Protein AF-A0AAV5AP23-F1 (afdb_monomer_lite)

pLDDT: mean 79.54, std 10.54, range [41.25, 93.25]

Sequence (181 aa):
MSVGRFASADAWIQGQLRDLLDAIPSKLHEHISNKHFINTFVHAMHQQRSNASTRVRPHCGAAIFRCTNEKYADRGNIFKELIGWTVPDHGEGSGYYEPFAPILFKDYDGLNDKWKIFRNPILMRTYAALLLGPSSVKNTKGDQIFIRDSSHCNMESLWKVRRLTPGAIAMTAILVRLIMY

Foldseek 3Di:
DDPQCPVDPVSVVVNVVVVVLVPDPPVCNVVVPPPVSVVVVVVVVVVLLCCLQPPCQQQAVCLLVVHDVVCLVPLLVNCCQQQQFDQDPVNPDDTDRDPQHNQQFDPDPPDDDPVGGLVRLSLVSLLCCSFVNRCQRVVDDPSHTDRDPDPDDTNCNVVVPPDDDSVSSVVSSVSVVSSSD

Organism: NCBI:txid1419009

Structure (mmCIF, N/CA/C/O backbone):
data_AF-A0AAV5AP23-F1
#
_entry.id   AF-A0AAV5AP23-F1
#
loop_
_atom_site.group_PDB
_atom_site.id
_atom_site.type_symbol
_atom_site.label_atom_id
_atom_site.label_alt_id
_atom_site.label_comp_id
_atom_site.label_asym_id
_atom_site.label_entity_id
_atom_site.label_seq_id
_atom_site.pdbx_PDB_ins_code
_atom_site.Cartn_x
_atom_site.Cartn_y
_atom_site.Cartn_z
_atom_site.occupancy
_atom_site.B_iso_or_equiv
_atom_site.auth_seq_id
_atom_site.auth_comp_id
_atom_site.auth_asym_id
_atom_site.auth_atom_id
_atom_site.pdbx_PDB_model_num
ATOM 1 N N . MET A 1 1 ? 11.334 -25.365 -24.129 1.00 41.25 1 MET A N 1
ATOM 2 C CA . MET A 1 1 ? 11.654 -24.396 -23.056 1.00 41.25 1 MET A CA 1
ATOM 3 C C . MET A 1 1 ? 12.803 -23.528 -23.545 1.00 41.25 1 MET A C 1
ATOM 5 O O . MET A 1 1 ? 13.830 -24.081 -23.904 1.00 41.25 1 MET A O 1
ATOM 9 N N . SER A 1 2 ? 12.601 -22.215 -23.694 1.00 45.72 2 SER A N 1
ATOM 10 C CA . SER A 1 2 ? 13.602 -21.312 -24.289 1.00 45.72 2 SER A CA 1
ATOM 11 C C . SER A 1 2 ? 14.632 -20.882 -23.240 1.00 45.72 2 SER A C 1
ATOM 13 O O . SER A 1 2 ? 14.288 -20.200 -22.277 1.00 45.72 2 SER A O 1
ATOM 15 N N . VAL A 1 3 ? 15.884 -21.295 -23.448 1.00 53.50 3 VAL A N 1
ATOM 16 C CA .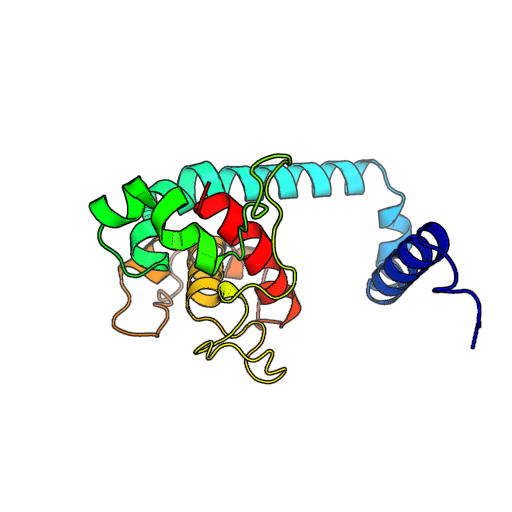 VAL A 1 3 ? 17.041 -21.161 -22.539 1.00 53.50 3 VAL A CA 1
ATOM 17 C C . VAL A 1 3 ? 17.552 -19.706 -22.426 1.00 53.50 3 VAL A C 1
ATOM 19 O O . VAL A 1 3 ? 18.401 -19.410 -21.596 1.00 53.50 3 VAL A O 1
ATOM 22 N N . GLY A 1 4 ? 17.009 -18.762 -23.204 1.00 56.00 4 GLY A N 1
ATOM 23 C CA . GLY A 1 4 ? 17.513 -17.381 -23.276 1.00 56.00 4 GLY A CA 1
ATOM 24 C C . GLY A 1 4 ? 16.802 -16.334 -22.409 1.00 56.00 4 GLY A C 1
ATOM 25 O O . GLY A 1 4 ? 17.281 -15.207 -22.335 1.00 56.00 4 GLY A O 1
ATOM 26 N N . ARG A 1 5 ? 15.671 -16.656 -21.758 1.00 51.25 5 ARG A N 1
ATOM 27 C CA . ARG A 1 5 ? 14.786 -15.649 -21.117 1.00 51.25 5 ARG A CA 1
ATOM 28 C C . ARG A 1 5 ? 15.401 -14.876 -19.940 1.00 51.25 5 ARG A C 1
ATOM 30 O O . ARG A 1 5 ? 14.826 -13.880 -19.531 1.00 51.25 5 ARG A O 1
ATOM 37 N N . PHE A 1 6 ? 16.550 -15.297 -19.414 1.00 60.72 6 PHE A N 1
ATOM 38 C CA . PHE A 1 6 ? 17.190 -14.660 -18.255 1.00 60.72 6 PHE A CA 1
ATOM 39 C C . PHE A 1 6 ? 18.709 -14.486 -18.417 1.00 60.72 6 PHE A C 1
ATOM 41 O O . PHE A 1 6 ? 19.423 -14.351 -17.431 1.00 60.72 6 PHE A O 1
ATOM 48 N N . ALA A 1 7 ? 19.216 -14.513 -19.653 1.00 67.75 7 ALA A N 1
ATOM 49 C CA . ALA A 1 7 ? 20.657 -14.480 -19.926 1.00 67.75 7 ALA A CA 1
ATOM 50 C C . ALA A 1 7 ? 21.285 -13.069 -19.858 1.00 67.75 7 ALA A C 1
ATOM 52 O O . ALA A 1 7 ? 22.504 -12.942 -19.806 1.00 67.75 7 ALA A O 1
ATOM 53 N N . SER A 1 8 ? 20.472 -12.010 -19.863 1.00 77.06 8 SER A N 1
ATOM 54 C CA . SER A 1 8 ? 20.902 -10.609 -19.752 1.00 77.06 8 SER A CA 1
ATOM 55 C C . SER A 1 8 ? 19.824 -9.769 -19.059 1.00 77.06 8 SER A C 1
ATOM 57 O O . SER A 1 8 ? 18.677 -10.204 -18.975 1.00 77.06 8 SER A O 1
ATOM 59 N N . ALA A 1 9 ? 20.163 -8.568 -18.577 1.00 66.44 9 ALA A N 1
ATOM 60 C CA . ALA A 1 9 ? 19.197 -7.664 -17.937 1.00 66.44 9 ALA A CA 1
ATOM 61 C C . ALA A 1 9 ? 18.020 -7.313 -18.869 1.00 66.44 9 ALA A C 1
ATOM 63 O O . ALA A 1 9 ? 16.863 -7.354 -18.454 1.00 66.44 9 ALA A O 1
ATOM 64 N N . ASP A 1 10 ? 18.301 -7.072 -20.151 1.00 72.06 10 ASP A N 1
ATOM 65 C CA . ASP A 1 10 ? 17.266 -6.822 -21.158 1.00 72.06 10 ASP A CA 1
ATOM 66 C C . ASP A 1 10 ? 16.412 -8.065 -21.416 1.00 72.06 10 ASP A C 1
ATOM 68 O O . ASP A 1 10 ? 15.185 -7.976 -21.477 1.00 72.06 10 ASP A O 1
ATOM 72 N N . ALA A 1 11 ? 17.034 -9.247 -21.509 1.00 71.88 11 ALA A N 1
ATOM 73 C CA . ALA A 1 11 ? 16.301 -10.502 -21.649 1.00 71.88 11 ALA A CA 1
ATOM 74 C C . ALA A 1 11 ? 15.419 -10.773 -20.423 1.00 71.88 11 ALA A C 1
ATOM 76 O O . ALA A 1 11 ? 14.298 -11.245 -20.581 1.00 71.88 11 ALA A O 1
ATOM 77 N N . TRP A 1 12 ? 15.888 -10.409 -19.228 1.00 73.38 12 TRP A N 1
ATOM 78 C CA . TRP A 1 12 ? 15.164 -10.545 -17.968 1.00 73.38 12 TRP A CA 1
ATOM 79 C C . TRP A 1 12 ? 13.915 -9.659 -17.933 1.00 73.38 12 TRP A C 1
ATOM 81 O O . TRP A 1 12 ? 12.830 -10.147 -17.623 1.00 73.38 12 TRP A O 1
ATOM 91 N N . ILE A 1 13 ? 14.032 -8.390 -18.340 1.00 71.94 13 ILE A N 1
ATOM 92 C CA . ILE A 1 13 ? 12.891 -7.468 -18.455 1.00 71.94 13 ILE A CA 1
ATOM 93 C C . ILE A 1 13 ? 11.894 -7.967 -19.507 1.00 71.94 13 ILE A C 1
ATOM 95 O O . ILE A 1 13 ? 10.689 -7.981 -19.259 1.00 71.94 13 ILE A O 1
ATOM 99 N N . GLN A 1 14 ? 12.377 -8.421 -20.667 1.00 74.62 14 GLN A N 1
ATOM 100 C CA . GLN A 1 14 ? 11.523 -8.996 -21.712 1.00 74.62 14 GLN A CA 1
ATOM 101 C C . GLN A 1 14 ? 10.839 -10.291 -21.249 1.00 74.62 14 GLN A C 1
ATOM 103 O O . GLN A 1 14 ? 9.672 -10.521 -21.564 1.00 74.62 14 GLN A O 1
ATOM 108 N N . GLY A 1 15 ? 11.534 -11.113 -20.460 1.00 75.56 15 GLY A N 1
ATOM 109 C CA . GLY A 1 15 ? 10.995 -12.310 -19.821 1.00 75.56 15 GLY A CA 1
ATOM 110 C C . GLY A 1 15 ? 9.866 -11.975 -18.851 1.00 75.56 15 GLY A C 1
ATOM 111 O O . GLY A 1 15 ? 8.769 -12.506 -18.992 1.00 75.56 15 GLY A O 1
ATOM 112 N N . GLN A 1 16 ? 10.084 -11.024 -17.941 1.00 75.69 16 GLN A N 1
ATOM 113 C CA . GLN A 1 16 ? 9.054 -10.564 -17.005 1.00 75.69 16 GLN A CA 1
ATOM 114 C C . GLN A 1 16 ? 7.856 -9.933 -17.712 1.00 75.69 16 GLN A C 1
ATOM 116 O O . GLN A 1 16 ? 6.713 -10.212 -17.358 1.00 75.69 16 GLN A O 1
ATOM 121 N N . LEU A 1 17 ? 8.097 -9.103 -18.730 1.00 75.12 17 LEU A N 1
ATOM 122 C CA . LEU A 1 17 ? 7.031 -8.518 -19.536 1.00 75.12 17 LEU A CA 1
ATOM 123 C C . LEU A 1 17 ? 6.204 -9.611 -20.219 1.00 75.12 17 LEU A C 1
ATOM 125 O O . LEU A 1 17 ? 4.977 -9.518 -20.261 1.00 75.12 17 LEU A O 1
ATOM 129 N N . ARG A 1 18 ? 6.861 -10.660 -20.724 1.00 77.88 18 ARG A N 1
ATOM 130 C CA . ARG A 1 18 ? 6.183 -11.798 -21.339 1.00 77.88 18 ARG A CA 1
ATOM 131 C C . ARG A 1 18 ? 5.350 -12.580 -20.329 1.00 77.88 18 ARG A C 1
ATOM 133 O O . ARG A 1 18 ? 4.203 -12.886 -20.634 1.00 77.88 18 ARG A O 1
ATOM 140 N N . ASP A 1 19 ? 5.883 -12.838 -19.141 1.00 78.06 19 ASP A N 1
ATOM 141 C CA . ASP A 1 19 ? 5.154 -13.533 -18.078 1.00 78.06 19 ASP A CA 1
ATOM 142 C C . ASP A 1 19 ? 3.933 -12.713 -17.613 1.00 78.06 19 ASP A C 1
ATOM 144 O O . ASP A 1 19 ? 2.852 -13.263 -17.394 1.00 78.06 19 ASP A O 1
ATOM 148 N N . LEU A 1 20 ? 4.064 -11.382 -17.538 1.00 75.31 20 LEU A N 1
ATOM 149 C CA . LEU A 1 20 ? 2.946 -10.474 -17.263 1.00 75.31 20 LEU A CA 1
ATOM 150 C C . LEU A 1 20 ? 1.895 -10.497 -18.380 1.00 75.31 20 LEU A C 1
ATOM 152 O O . LEU A 1 20 ? 0.701 -10.528 -18.086 1.00 75.31 20 LEU A O 1
ATOM 156 N N . LEU A 1 21 ? 2.312 -10.503 -19.650 1.00 76.62 21 LEU A N 1
ATOM 157 C CA . LEU A 1 21 ? 1.400 -10.620 -20.792 1.00 76.62 21 LEU A CA 1
ATOM 158 C C . LEU A 1 21 ? 0.657 -11.958 -20.788 1.00 76.62 21 LEU A C 1
ATOM 160 O O . LEU A 1 21 ? -0.556 -11.971 -20.981 1.00 76.62 21 LEU A O 1
ATOM 164 N N . ASP A 1 22 ? 1.351 -13.065 -20.521 1.00 78.25 22 ASP A N 1
ATOM 165 C CA . ASP A 1 22 ? 0.753 -14.403 -20.474 1.00 78.25 22 ASP A CA 1
ATOM 166 C C . ASP A 1 22 ? -0.253 -14.538 -19.305 1.00 78.25 22 ASP A C 1
ATOM 168 O O . ASP A 1 22 ? -1.229 -15.282 -19.410 1.00 78.25 22 ASP A O 1
ATOM 172 N N . AL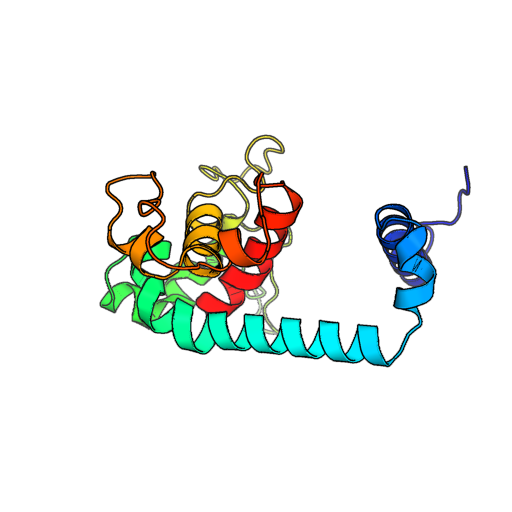A A 1 23 ? -0.076 -13.780 -18.214 1.00 76.38 23 ALA A N 1
ATOM 173 C CA . ALA A 1 23 ? -1.029 -13.715 -17.101 1.00 76.38 23 ALA A CA 1
ATOM 174 C C . ALA A 1 23 ? -2.291 -12.883 -17.409 1.00 76.38 23 ALA A C 1
ATOM 176 O O . ALA A 1 23 ? -3.334 -13.073 -16.773 1.00 76.38 23 ALA A O 1
ATOM 177 N N . ILE A 1 24 ? -2.220 -11.950 -18.363 1.00 76.94 24 ILE A N 1
ATOM 178 C CA . ILE A 1 24 ? -3.375 -11.158 -18.791 1.00 76.94 24 ILE A CA 1
ATOM 179 C C . ILE A 1 24 ? -4.231 -12.016 -19.737 1.00 76.94 24 ILE A C 1
ATOM 181 O O . ILE A 1 24 ? -3.694 -12.606 -20.672 1.00 76.94 24 ILE A O 1
ATOM 185 N N . PRO A 1 25 ? -5.566 -12.078 -19.562 1.00 80.81 25 PRO A N 1
ATOM 186 C CA . PRO A 1 25 ? -6.441 -12.786 -20.493 1.00 80.81 25 PRO A CA 1
ATOM 187 C C . PRO A 1 25 ? -6.207 -12.357 -21.946 1.00 80.81 25 PRO A C 1
ATOM 189 O O . PRO A 1 25 ? -6.251 -11.164 -22.240 1.00 80.81 25 PRO A O 1
ATOM 192 N N . SER A 1 26 ? -6.036 -13.320 -22.855 1.00 82.00 26 SER A N 1
ATOM 193 C CA . SER A 1 26 ? -5.702 -13.080 -24.272 1.00 82.00 26 SER A CA 1
ATOM 194 C C . SER A 1 26 ? -6.645 -12.100 -24.973 1.00 82.00 26 SER A C 1
ATOM 196 O O . SER A 1 26 ? -6.202 -11.246 -25.733 1.00 82.00 26 SER A O 1
ATOM 198 N N . LYS A 1 27 ? -7.939 -12.134 -24.634 1.00 83.06 27 LYS A N 1
ATOM 199 C CA . LYS A 1 27 ? -8.952 -11.180 -25.125 1.00 83.06 27 LYS A CA 1
ATOM 200 C C . LYS A 1 27 ? -8.656 -9.707 -24.809 1.00 83.06 27 LYS A C 1
ATOM 202 O O . LYS A 1 27 ? -9.280 -8.826 -25.381 1.00 83.06 27 LYS A O 1
ATOM 207 N N . LEU A 1 28 ? -7.776 -9.431 -23.847 1.00 78.38 28 LEU A N 1
ATOM 208 C CA . LEU A 1 28 ? -7.367 -8.078 -23.478 1.00 78.38 28 LEU A CA 1
ATOM 209 C C . LEU A 1 28 ? -6.073 -7.650 -24.175 1.00 78.38 28 LEU A C 1
ATOM 211 O O . LEU A 1 28 ? -5.756 -6.467 -24.138 1.00 78.38 28 LEU A O 1
ATOM 215 N N . HIS A 1 29 ? -5.336 -8.566 -24.815 1.00 82.69 29 HIS A N 1
ATOM 216 C CA . HIS A 1 29 ? -4.031 -8.269 -25.419 1.00 82.69 29 HIS A CA 1
ATOM 217 C C . HIS A 1 29 ? -4.129 -7.220 -26.528 1.00 82.69 29 HIS A C 1
ATOM 219 O O . HIS A 1 29 ? -3.302 -6.315 -26.575 1.00 82.69 29 HIS A O 1
ATOM 225 N N . GLU A 1 30 ? -5.188 -7.257 -27.339 1.00 81.38 30 GLU A N 1
ATOM 226 C CA . GLU A 1 30 ? -5.449 -6.248 -28.379 1.00 81.38 30 GLU A CA 1
ATOM 227 C C . GLU A 1 30 ? -5.667 -4.840 -27.797 1.00 81.38 30 GLU A C 1
ATOM 229 O O . GLU A 1 30 ? -5.346 -3.830 -28.426 1.00 81.38 30 GLU A O 1
ATOM 234 N N . HIS A 1 31 ? -6.160 -4.752 -26.558 1.00 76.62 31 HIS A N 1
ATOM 235 C CA . HIS A 1 31 ? -6.338 -3.484 -25.857 1.00 76.62 31 HIS A CA 1
ATOM 236 C C . HIS A 1 31 ? -5.048 -2.977 -25.201 1.00 76.62 31 HIS A C 1
ATOM 238 O O . HIS A 1 31 ? -4.937 -1.780 -24.955 1.00 76.62 31 HIS A O 1
ATOM 244 N N . ILE A 1 32 ? -4.051 -3.833 -24.956 1.00 74.94 32 ILE A N 1
ATOM 245 C CA . ILE A 1 32 ? -2.770 -3.416 -24.356 1.00 74.94 32 ILE A CA 1
ATOM 246 C C . ILE A 1 32 ? -2.002 -2.492 -25.307 1.00 74.94 32 ILE A C 1
ATOM 248 O O . ILE A 1 32 ? -1.345 -1.564 -24.851 1.00 74.94 32 ILE A O 1
ATOM 252 N N . SER A 1 33 ? -2.132 -2.686 -26.621 1.00 75.44 33 SER A N 1
ATOM 253 C CA . SER A 1 33 ? -1.559 -1.799 -27.644 1.00 75.44 33 SER A CA 1
ATOM 254 C C . SER A 1 33 ? -2.397 -0.536 -27.885 1.00 75.44 33 SER A C 1
ATOM 256 O O . SER A 1 33 ? -1.969 0.377 -28.594 1.00 75.44 33 SER A O 1
ATOM 258 N N . ASN A 1 34 ? -3.605 -0.461 -27.317 1.00 83.81 34 ASN A N 1
ATOM 259 C CA . ASN A 1 34 ? -4.510 0.656 -27.524 1.00 83.81 34 ASN A CA 1
ATOM 260 C C . ASN A 1 34 ? -4.079 1.858 -26.670 1.00 83.81 34 ASN A C 1
ATOM 262 O O . ASN A 1 34 ? -4.174 1.852 -25.442 1.00 83.81 34 ASN A O 1
ATOM 266 N N . LYS A 1 35 ? -3.665 2.941 -27.335 1.00 84.81 35 LYS A N 1
ATOM 267 C CA . LYS A 1 35 ? -3.205 4.176 -26.682 1.00 84.81 35 LYS A CA 1
ATOM 268 C C . LYS A 1 35 ? -4.228 4.764 -25.702 1.00 84.81 35 LYS A C 1
ATOM 270 O O . LYS A 1 35 ? -3.840 5.293 -24.666 1.00 84.81 35 LYS A O 1
ATOM 275 N N . HIS A 1 36 ? -5.525 4.663 -25.994 1.00 81.94 36 HIS A N 1
ATOM 276 C CA . HIS A 1 36 ? -6.574 5.156 -25.100 1.00 81.94 36 HIS A CA 1
ATOM 277 C C . HIS A 1 36 ? -6.681 4.312 -23.823 1.00 81.94 36 HIS A C 1
ATOM 279 O O . HIS A 1 36 ? -6.818 4.867 -22.732 1.00 81.94 36 HIS A O 1
ATOM 285 N N . PHE A 1 37 ? -6.550 2.988 -23.942 1.00 79.56 37 PHE A N 1
ATOM 286 C CA . PHE A 1 37 ? -6.496 2.092 -22.788 1.00 79.56 37 PHE A CA 1
ATOM 287 C C . PHE A 1 37 ? -5.268 2.384 -21.919 1.00 79.56 37 PHE A C 1
ATOM 289 O O . PHE A 1 37 ? -5.421 2.605 -20.718 1.00 79.56 37 PHE A O 1
ATOM 296 N N . ILE A 1 38 ? -4.076 2.478 -22.525 1.00 82.06 38 ILE A N 1
ATOM 297 C CA . ILE A 1 38 ? -2.829 2.812 -21.816 1.00 82.06 38 ILE A CA 1
ATOM 298 C C . ILE A 1 38 ? -2.978 4.143 -21.073 1.00 82.06 38 ILE A C 1
ATOM 300 O O . ILE A 1 38 ? -2.718 4.213 -19.875 1.00 82.06 38 ILE A O 1
ATOM 304 N N . ASN A 1 39 ? -3.444 5.191 -21.758 1.00 84.12 39 ASN A N 1
ATOM 305 C CA . ASN A 1 39 ? -3.608 6.513 -21.156 1.00 84.12 39 ASN A CA 1
ATOM 306 C C . ASN A 1 39 ? -4.603 6.490 -19.991 1.00 84.12 39 ASN A C 1
ATOM 308 O O . ASN A 1 39 ? -4.331 7.069 -18.942 1.00 84.12 39 ASN A O 1
ATOM 312 N N . THR A 1 40 ? -5.731 5.795 -20.151 1.00 83.31 40 THR A N 1
ATOM 313 C CA . THR A 1 40 ? -6.745 5.659 -19.096 1.00 83.31 40 THR A CA 1
ATOM 314 C C . THR A 1 40 ? -6.193 4.902 -17.893 1.00 83.31 40 THR A C 1
ATOM 316 O O . THR A 1 40 ? -6.380 5.332 -16.755 1.00 83.31 40 THR A O 1
ATOM 319 N N . PHE A 1 41 ? -5.467 3.807 -18.129 1.00 81.44 41 PHE A N 1
ATOM 320 C CA . PHE A 1 41 ? -4.821 3.026 -17.079 1.00 81.44 41 PHE A CA 1
ATOM 321 C C . PHE A 1 41 ? -3.785 3.858 -16.314 1.00 81.44 41 PHE A C 1
ATOM 323 O O . PHE A 1 41 ? -3.837 3.937 -15.087 1.00 81.44 41 PHE A O 1
ATOM 330 N N . VAL A 1 42 ? -2.880 4.531 -17.030 1.00 84.31 42 VAL A N 1
ATOM 331 C CA . VAL A 1 42 ? -1.847 5.394 -16.443 1.00 84.31 42 VAL A CA 1
ATOM 332 C C . VAL A 1 42 ? -2.486 6.526 -15.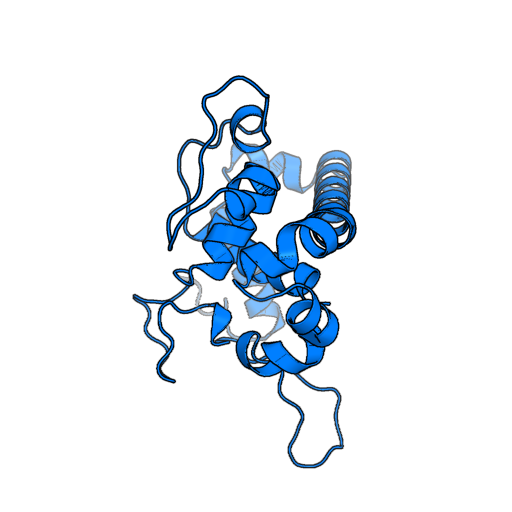638 1.00 84.31 42 VAL A C 1
ATOM 334 O O . VAL A 1 42 ? -2.108 6.751 -14.487 1.00 84.31 42 VAL A O 1
ATOM 337 N N . HIS A 1 43 ? -3.509 7.187 -16.183 1.00 85.31 43 HIS A N 1
ATOM 338 C CA . HIS A 1 43 ? -4.249 8.231 -15.478 1.00 85.31 43 HIS A CA 1
ATOM 339 C C . HIS A 1 43 ? -4.903 7.701 -14.193 1.00 85.31 43 HIS A C 1
ATOM 341 O O . HIS A 1 43 ? -4.758 8.300 -13.126 1.00 85.31 43 HIS A O 1
ATOM 347 N N . ALA A 1 44 ? -5.581 6.552 -14.257 1.00 83.19 44 ALA A N 1
ATOM 348 C CA . ALA A 1 44 ? -6.200 5.931 -13.090 1.00 83.19 44 ALA A CA 1
ATOM 349 C C . ALA A 1 44 ? -5.161 5.554 -12.020 1.00 83.19 44 ALA A C 1
ATOM 351 O O . ALA A 1 44 ? -5.385 5.793 -10.832 1.00 83.19 44 ALA A O 1
ATOM 352 N N . MET A 1 45 ? -3.998 5.032 -12.421 1.00 83.56 45 MET A N 1
ATOM 353 C CA . MET A 1 45 ? -2.891 4.726 -11.510 1.00 83.56 45 MET A CA 1
ATOM 354 C C . MET A 1 45 ? -2.317 5.985 -10.850 1.00 83.56 45 MET A C 1
ATOM 356 O O . MET A 1 45 ? -2.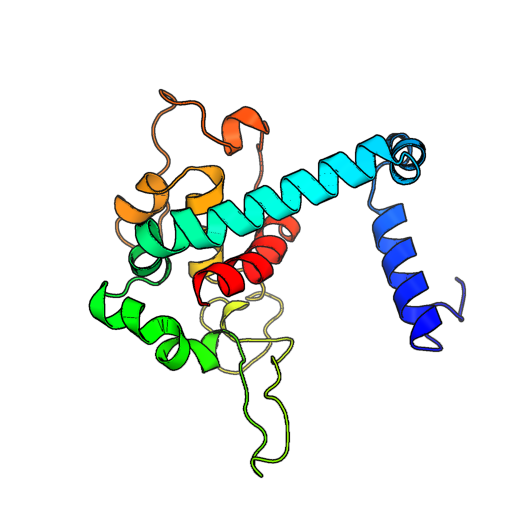081 5.989 -9.639 1.00 83.56 45 MET A O 1
ATOM 360 N N . HIS A 1 46 ? -2.155 7.079 -11.599 1.00 84.69 46 HIS A N 1
ATOM 361 C CA . HIS A 1 46 ? -1.765 8.373 -11.032 1.00 84.69 46 HIS A CA 1
ATOM 362 C C . HIS A 1 46 ? -2.800 8.899 -10.039 1.00 84.69 46 HIS A C 1
ATOM 364 O O . HIS A 1 46 ? -2.430 9.374 -8.963 1.00 84.69 46 HIS A O 1
ATOM 370 N N . GLN A 1 47 ? -4.088 8.762 -10.348 1.00 84.38 47 GLN A N 1
ATOM 371 C CA . GLN A 1 47 ? -5.161 9.155 -9.443 1.00 84.38 47 GLN A CA 1
ATOM 372 C C . GLN A 1 47 ? -5.159 8.312 -8.161 1.00 84.38 47 GLN A C 1
ATOM 374 O O . GLN A 1 47 ? -5.317 8.861 -7.072 1.00 84.38 47 GLN A O 1
ATOM 379 N N . GLN A 1 48 ? -4.919 7.000 -8.250 1.00 81.19 48 GLN A N 1
ATOM 380 C CA . GLN A 1 48 ? -4.787 6.144 -7.066 1.00 81.19 48 GLN A CA 1
ATOM 381 C C . GLN A 1 48 ? -3.573 6.512 -6.215 1.00 81.19 48 GLN A C 1
ATOM 383 O O . GLN A 1 48 ? -3.692 6.623 -4.994 1.00 81.19 48 GLN A O 1
ATOM 388 N N . ARG A 1 49 ? -2.427 6.786 -6.844 1.00 84.25 49 ARG A N 1
ATOM 389 C CA . ARG A 1 49 ? -1.242 7.311 -6.154 1.00 84.25 49 ARG A CA 1
ATOM 390 C C . ARG A 1 49 ? -1.544 8.634 -5.447 1.00 84.25 49 ARG A C 1
ATOM 392 O O . ARG A 1 49 ? -1.213 8.782 -4.274 1.00 84.25 49 ARG A O 1
ATOM 399 N N . SER A 1 50 ? -2.209 9.565 -6.127 1.00 84.56 50 SER A N 1
ATOM 400 C CA . SER A 1 50 ? -2.615 10.844 -5.538 1.00 84.56 50 SER A CA 1
ATOM 401 C C . SER A 1 50 ? -3.558 10.642 -4.349 1.00 84.56 50 SER A C 1
ATOM 403 O O . SER A 1 50 ? -3.320 11.196 -3.277 1.00 84.56 50 SER A O 1
ATOM 405 N N . ASN A 1 51 ? -4.569 9.777 -4.480 1.00 80.69 51 ASN A N 1
ATOM 406 C CA . ASN A 1 51 ? -5.487 9.430 -3.393 1.00 80.69 51 ASN A CA 1
ATOM 407 C C . ASN A 1 51 ? -4.754 8.824 -2.186 1.00 80.69 51 ASN A C 1
ATOM 409 O O . ASN A 1 51 ? -5.075 9.154 -1.042 1.00 80.69 51 ASN A O 1
ATOM 413 N N . ALA A 1 52 ? -3.766 7.955 -2.417 1.00 83.12 52 ALA A N 1
ATOM 414 C CA . ALA A 1 52 ? -2.961 7.379 -1.346 1.00 83.12 52 ALA A CA 1
ATOM 415 C C . ALA A 1 52 ? -2.224 8.476 -0.554 1.00 83.12 52 ALA A C 1
ATOM 417 O O . ALA A 1 52 ? -2.342 8.532 0.670 1.00 83.12 52 ALA A O 1
ATOM 418 N N . SER A 1 53 ? -1.548 9.405 -1.235 1.00 83.75 53 SER A N 1
ATOM 419 C CA . SER A 1 53 ? -0.744 10.449 -0.580 1.00 83.75 53 SER A CA 1
ATOM 420 C C . SER A 1 53 ? -1.558 11.625 -0.021 1.00 83.75 53 SER A C 1
ATOM 422 O O . SER A 1 53 ? -1.171 12.220 0.984 1.00 83.75 53 SER A O 1
ATOM 424 N N . THR A 1 54 ? -2.681 11.994 -0.636 1.00 83.00 54 THR A N 1
ATOM 425 C CA . THR A 1 54 ? -3.462 13.181 -0.227 1.00 83.00 54 THR A CA 1
ATOM 426 C C . THR A 1 54 ? -4.645 12.850 0.671 1.00 83.00 54 THR A C 1
ATOM 428 O O . THR A 1 54 ? -5.049 13.692 1.463 1.00 83.00 54 THR A O 1
ATOM 431 N N . ARG A 1 55 ? -5.179 11.623 0.606 1.00 83.25 55 ARG A N 1
ATOM 432 C CA . ARG A 1 55 ? -6.336 11.207 1.411 1.00 83.25 55 ARG A CA 1
ATOM 433 C C . ARG A 1 55 ? -5.970 10.138 2.429 1.00 83.25 55 ARG A C 1
ATOM 435 O O . ARG A 1 55 ? -6.212 10.314 3.620 1.00 83.25 55 ARG A O 1
ATOM 442 N N . VAL A 1 56 ? -5.390 9.024 1.986 1.00 86.25 56 VAL A N 1
ATOM 443 C CA . VAL A 1 56 ? -5.121 7.888 2.884 1.00 86.25 56 VAL A CA 1
ATOM 444 C C . VAL A 1 56 ? -4.024 8.234 3.887 1.00 86.25 56 VAL A C 1
ATOM 446 O O . VAL A 1 56 ? -4.211 8.014 5.079 1.00 86.25 56 VAL A O 1
ATOM 449 N N . ARG A 1 57 ? -2.928 8.846 3.441 1.00 87.56 57 ARG A N 1
ATOM 450 C CA . ARG A 1 57 ? -1.818 9.264 4.304 1.00 87.56 57 ARG A CA 1
ATOM 451 C C . ARG A 1 57 ? -2.246 10.171 5.463 1.00 87.56 57 ARG A C 1
ATOM 453 O O . ARG A 1 57 ? -2.063 9.741 6.600 1.00 87.56 57 ARG A O 1
ATOM 460 N N . PRO A 1 58 ? -2.830 11.366 5.245 1.00 85.75 58 PRO A N 1
ATOM 461 C CA . PRO A 1 58 ? -3.157 12.258 6.357 1.00 85.75 58 PRO A CA 1
ATOM 462 C C . PRO A 1 58 ? -4.309 11.734 7.213 1.00 85.75 58 PRO A C 1
ATOM 464 O O . PRO A 1 58 ? -4.295 11.904 8.427 1.00 85.75 58 PRO A O 1
ATOM 467 N N . HIS A 1 59 ? -5.311 11.079 6.615 1.00 87.62 59 HIS A N 1
ATOM 468 C CA . HIS A 1 59 ? -6.496 10.693 7.376 1.00 87.62 59 HIS A CA 1
ATOM 469 C C . HIS A 1 59 ? -6.401 9.309 8.001 1.00 87.62 59 HIS A C 1
ATOM 471 O O . HIS A 1 59 ? -7.057 9.093 9.010 1.00 87.62 59 HIS A O 1
ATOM 477 N N . CYS A 1 60 ? -5.656 8.370 7.424 1.00 90.38 60 CYS A N 1
ATOM 478 C CA . CYS A 1 60 ? -5.665 6.962 7.836 1.00 90.38 60 CYS A CA 1
ATOM 479 C C . CYS A 1 60 ? -4.301 6.463 8.300 1.00 90.38 60 CYS A C 1
ATOM 481 O O . CYS A 1 60 ? -4.247 5.392 8.895 1.00 90.38 60 CYS A O 1
ATOM 483 N N . GLY A 1 61 ? -3.223 7.202 8.034 1.00 90.69 61 GLY A N 1
ATOM 484 C CA . GLY A 1 61 ? -1.854 6.769 8.281 1.00 90.69 61 GLY A CA 1
ATOM 485 C C . GLY A 1 61 ? -1.628 6.231 9.692 1.00 90.69 61 GLY A C 1
ATOM 486 O O . GLY A 1 61 ? -1.328 5.052 9.856 1.00 90.69 61 GLY A O 1
ATOM 487 N N . ALA A 1 62 ? -1.895 7.039 10.717 1.00 92.00 62 ALA A N 1
ATOM 488 C CA . ALA A 1 62 ? -1.759 6.621 12.113 1.00 92.00 62 ALA A CA 1
ATOM 489 C C . ALA A 1 62 ? -2.550 5.335 12.444 1.00 92.00 62 ALA A C 1
ATOM 491 O O . ALA A 1 62 ? -2.030 4.430 13.094 1.00 92.00 62 ALA A O 1
ATOM 492 N N . ALA A 1 63 ? -3.770 5.187 11.912 1.00 91.25 63 ALA A N 1
ATOM 493 C CA . ALA A 1 63 ? -4.590 3.984 12.097 1.00 91.25 63 ALA A CA 1
ATOM 494 C C . ALA A 1 63 ? -4.027 2.754 11.354 1.00 91.25 63 ALA A C 1
ATOM 496 O O . ALA A 1 63 ? -4.026 1.648 11.892 1.00 91.25 63 ALA A O 1
ATOM 497 N N . ILE A 1 64 ? -3.503 2.939 10.137 1.00 91.38 64 ILE A N 1
ATOM 498 C CA . ILE A 1 64 ? -2.846 1.887 9.344 1.00 91.38 64 ILE A CA 1
ATOM 499 C C . ILE A 1 64 ? -1.595 1.368 10.061 1.00 91.38 64 ILE A C 1
ATOM 501 O O . ILE A 1 64 ? -1.343 0.161 10.059 1.00 91.38 64 ILE A O 1
ATOM 505 N N . PHE A 1 65 ? -0.837 2.251 10.708 1.00 91.38 65 PHE A N 1
ATOM 506 C CA . PHE A 1 65 ? 0.384 1.897 11.437 1.00 91.38 65 PHE A CA 1
ATOM 507 C C . PHE A 1 65 ? 0.163 1.582 12.918 1.00 91.38 65 PHE A C 1
ATOM 509 O O . PHE A 1 65 ? 1.107 1.177 13.590 1.00 91.38 65 PHE A O 1
ATOM 516 N N . ARG A 1 66 ? -1.070 1.728 13.421 1.00 90.19 66 ARG A N 1
ATOM 517 C CA . ARG A 1 66 ? -1.402 1.652 14.853 1.00 90.19 66 ARG A CA 1
ATOM 518 C C . ARG A 1 66 ? -0.442 2.444 15.731 1.00 90.19 66 ARG A C 1
ATOM 520 O O . ARG A 1 66 ? 0.088 1.956 16.727 1.00 90.19 66 ARG A O 1
ATOM 527 N N . CYS A 1 67 ? -0.229 3.688 15.351 1.00 90.69 67 CYS A N 1
ATOM 528 C CA . CYS A 1 67 ? 0.526 4.636 16.142 1.00 90.69 67 CYS A CA 1
ATOM 529 C C . CYS A 1 67 ? -0.312 5.886 16.400 1.00 90.69 67 CYS A C 1
ATOM 531 O O . CYS A 1 67 ? -1.405 6.046 15.856 1.00 90.69 67 CYS A O 1
ATOM 533 N N . THR A 1 68 ? 0.184 6.763 17.269 1.00 91.12 68 THR A N 1
ATOM 534 C CA . THR A 1 68 ? -0.434 8.072 17.474 1.00 91.12 68 THR A CA 1
ATOM 535 C C . THR A 1 68 ? -0.149 8.982 16.275 1.00 91.12 68 THR A C 1
ATOM 537 O O . THR A 1 68 ? 0.771 8.721 15.492 1.00 91.12 68 THR A O 1
ATOM 540 N N . ASN A 1 69 ? -0.922 10.059 16.113 1.00 89.75 69 ASN A N 1
ATOM 541 C CA . ASN A 1 69 ? -0.688 11.013 15.024 1.00 89.75 69 ASN A CA 1
ATOM 542 C C . ASN A 1 69 ? 0.677 11.699 15.156 1.00 89.75 69 ASN A C 1
ATOM 544 O O . ASN A 1 69 ? 1.319 11.965 14.147 1.00 89.75 69 ASN A O 1
ATOM 548 N N . GLU A 1 70 ? 1.144 11.920 16.384 1.00 90.19 70 GLU A N 1
ATOM 549 C CA . GLU A 1 70 ? 2.445 12.521 16.686 1.00 90.19 70 GLU A CA 1
ATOM 550 C C . GLU A 1 70 ? 3.569 11.593 16.222 1.00 90.19 70 GLU A C 1
ATOM 552 O O . GLU A 1 70 ? 4.462 12.013 15.491 1.00 90.19 70 GLU A O 1
ATOM 557 N N . LYS A 1 71 ? 3.475 10.294 16.543 1.00 89.31 71 LYS A N 1
ATOM 558 C CA . LYS A 1 71 ? 4.421 9.289 16.044 1.00 89.31 71 LYS A CA 1
ATOM 559 C C . LYS A 1 71 ? 4.340 9.160 14.520 1.00 89.31 71 LYS A C 1
ATOM 561 O O . LYS A 1 71 ? 5.346 8.984 13.847 1.00 89.31 71 LYS A O 1
ATOM 566 N N . TYR A 1 72 ? 3.145 9.258 13.947 1.00 90.94 72 TYR A N 1
ATOM 567 C CA . TYR A 1 72 ? 2.973 9.209 12.498 1.00 90.94 72 TYR A CA 1
ATOM 568 C C . TYR A 1 72 ? 3.502 10.459 11.772 1.00 90.94 72 TYR A C 1
ATOM 570 O O . TYR A 1 72 ? 3.856 10.388 10.592 1.00 90.94 72 TYR A O 1
ATOM 578 N N . ALA A 1 73 ? 3.584 11.608 12.442 1.00 89.56 73 ALA A N 1
ATOM 579 C CA . ALA A 1 73 ? 4.145 12.819 11.851 1.00 89.56 73 ALA A CA 1
ATOM 580 C C . ALA A 1 73 ? 5.612 12.603 11.435 1.00 89.56 73 ALA A C 1
ATOM 582 O O . ALA A 1 73 ? 5.985 12.996 10.331 1.00 89.56 73 ALA A O 1
ATOM 583 N N . ASP A 1 74 ? 6.379 11.861 12.245 1.00 88.69 74 ASP A N 1
ATOM 584 C CA . ASP A 1 74 ? 7.778 11.478 11.992 1.00 88.69 74 ASP A CA 1
ATOM 585 C C . ASP A 1 74 ? 7.935 10.091 11.322 1.00 88.69 74 ASP A C 1
ATOM 587 O O . ASP A 1 74 ? 8.969 9.424 11.388 1.00 88.69 74 ASP A O 1
ATOM 591 N N . ARG A 1 75 ? 6.886 9.627 10.632 1.00 88.12 75 ARG A N 1
ATOM 592 C CA . ARG A 1 75 ? 6.833 8.319 9.947 1.00 88.12 75 ARG A CA 1
ATOM 593 C C . ARG A 1 75 ? 8.052 8.003 9.070 1.00 88.12 75 ARG A C 1
ATOM 595 O O . ARG A 1 75 ? 8.444 6.842 9.003 1.00 88.12 75 ARG A O 1
ATOM 602 N N . GLY A 1 76 ? 8.632 9.004 8.403 1.00 82.06 76 GLY A N 1
ATOM 603 C CA . GLY A 1 76 ? 9.759 8.817 7.486 1.00 82.06 76 GLY A CA 1
ATOM 604 C C . GLY A 1 76 ? 11.017 8.320 8.194 1.00 82.06 76 GLY A C 1
ATOM 605 O O . GLY A 1 76 ? 11.729 7.489 7.644 1.00 82.06 76 GLY A O 1
ATOM 606 N N . ASN A 1 77 ? 11.244 8.759 9.433 1.00 84.94 77 ASN A N 1
ATOM 607 C CA . ASN A 1 77 ? 12.359 8.293 10.250 1.00 84.94 77 ASN A CA 1
ATOM 608 C C . ASN A 1 77 ? 11.995 7.020 11.016 1.00 84.94 77 ASN A C 1
ATOM 610 O O . ASN A 1 77 ? 12.791 6.086 11.080 1.00 84.94 77 ASN A O 1
ATOM 614 N N . ILE A 1 78 ? 10.773 6.959 11.549 1.00 87.19 78 ILE A N 1
ATOM 615 C CA . ILE A 1 78 ? 10.327 5.877 12.433 1.00 87.19 78 ILE A CA 1
ATOM 616 C C . ILE A 1 78 ? 10.124 4.553 11.698 1.00 87.19 78 ILE A C 1
ATOM 618 O O . ILE A 1 78 ? 10.362 3.492 12.269 1.00 87.19 78 ILE A O 1
ATOM 622 N N . PHE A 1 79 ? 9.674 4.591 10.444 1.00 89.31 79 PHE A N 1
ATOM 623 C CA . PHE A 1 79 ? 9.358 3.382 9.685 1.00 89.31 79 PHE A CA 1
ATOM 624 C C . PHE A 1 79 ? 10.345 3.093 8.550 1.00 89.31 79 PHE A C 1
ATOM 626 O O . PHE A 1 79 ? 10.080 2.203 7.744 1.00 89.31 79 PHE A O 1
ATOM 633 N N . LYS A 1 80 ? 11.486 3.797 8.486 1.00 88.31 80 LYS A N 1
ATOM 634 C CA . LYS A 1 80 ? 12.497 3.609 7.430 1.00 88.31 80 LYS A CA 1
ATOM 635 C C . LYS A 1 80 ? 12.969 2.153 7.333 1.00 88.31 80 LYS A C 1
ATOM 637 O O . LYS A 1 80 ? 12.941 1.573 6.2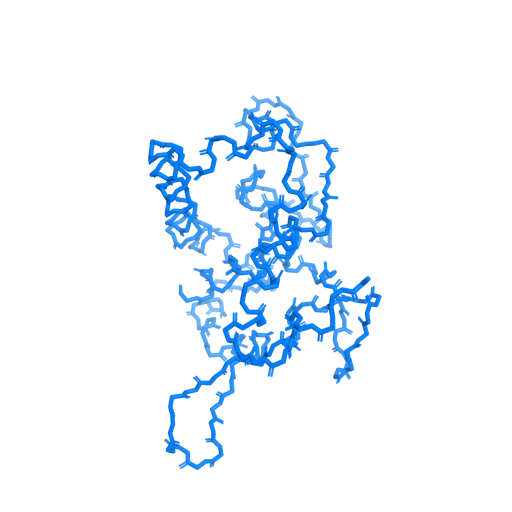55 1.00 88.31 80 LYS A O 1
ATOM 642 N N . GLU A 1 81 ? 13.282 1.533 8.468 1.00 88.62 81 GLU A N 1
ATOM 643 C CA . GLU A 1 81 ? 13.738 0.139 8.537 1.00 88.62 81 GLU A CA 1
ATOM 644 C C . GLU A 1 81 ? 12.623 -0.829 8.148 1.00 88.62 81 GLU A C 1
ATOM 646 O O . GLU A 1 81 ? 12.849 -1.794 7.424 1.00 88.62 81 GLU A O 1
ATOM 651 N N . LEU A 1 82 ? 11.387 -0.529 8.559 1.00 90.38 82 LEU A N 1
ATOM 652 C CA . LEU A 1 82 ? 10.218 -1.340 8.236 1.00 90.38 82 LEU A CA 1
ATOM 653 C C . LEU A 1 82 ? 10.017 -1.449 6.715 1.00 90.38 82 LEU A C 1
ATOM 655 O O . LEU A 1 82 ? 9.704 -2.531 6.225 1.00 90.38 82 LEU A O 1
ATOM 659 N N . ILE A 1 83 ? 10.238 -0.369 5.959 1.00 88.50 83 ILE A N 1
ATOM 660 C CA . ILE A 1 83 ? 10.191 -0.386 4.483 1.00 88.50 83 ILE A CA 1
ATOM 661 C C . ILE A 1 83 ? 11.517 -0.754 3.820 1.00 88.50 83 ILE A C 1
ATOM 663 O O . ILE A 1 83 ? 11.619 -0.663 2.598 1.00 88.50 83 ILE A O 1
ATOM 667 N N . GLY A 1 84 ? 12.513 -1.168 4.602 1.00 88.31 84 GLY A N 1
ATOM 668 C CA . GLY A 1 84 ? 13.817 -1.580 4.098 1.00 88.31 84 GLY A CA 1
ATOM 669 C C . GLY A 1 84 ? 14.644 -0.431 3.533 1.00 88.31 84 GLY A C 1
ATOM 670 O O . GLY A 1 84 ? 15.471 -0.669 2.666 1.00 88.31 84 GLY A O 1
ATOM 671 N N . TRP A 1 85 ? 14.409 0.816 3.950 1.00 87.25 85 TRP A N 1
ATOM 672 C CA . TRP A 1 85 ? 15.275 1.927 3.566 1.00 87.25 85 TRP A CA 1
ATOM 673 C C . TRP A 1 85 ? 16.607 1.835 4.310 1.00 87.25 85 TRP A C 1
ATOM 675 O O . TRP A 1 85 ? 16.651 1.994 5.533 1.00 87.25 85 TRP A O 1
ATOM 685 N N . THR A 1 86 ? 17.680 1.649 3.548 1.00 83.50 86 THR A N 1
ATOM 686 C CA . THR A 1 86 ? 19.047 1.508 4.049 1.00 83.50 86 THR A CA 1
ATOM 687 C C . THR A 1 86 ? 19.922 2.620 3.479 1.00 83.50 86 THR A C 1
ATOM 689 O O . THR A 1 86 ? 19.833 2.975 2.300 1.00 83.50 86 THR A O 1
ATOM 692 N N . VAL A 1 87 ? 20.776 3.187 4.331 1.00 80.38 87 VAL A N 1
ATOM 693 C CA . VAL A 1 87 ? 21.805 4.156 3.936 1.00 80.38 87 VAL A CA 1
ATOM 694 C C . VAL A 1 87 ? 23.139 3.406 3.860 1.00 80.38 87 VAL A C 1
ATOM 696 O O . VAL A 1 87 ? 23.409 2.625 4.769 1.00 80.38 87 VAL A O 1
ATOM 699 N N . PRO A 1 88 ? 23.960 3.592 2.811 1.00 74.75 88 PRO A N 1
ATOM 700 C CA . PRO A 1 88 ? 25.274 2.959 2.729 1.00 74.75 88 PRO A CA 1
ATOM 701 C C . PRO A 1 88 ? 26.168 3.353 3.912 1.00 74.75 88 PRO A C 1
ATOM 703 O O . PRO A 1 88 ? 26.196 4.527 4.290 1.00 74.75 88 PRO A O 1
ATOM 706 N N . ASP A 1 89 ? 26.947 2.399 4.432 1.00 64.25 89 ASP A N 1
ATOM 707 C CA . ASP A 1 89 ? 27.802 2.550 5.626 1.00 64.25 89 ASP A CA 1
ATOM 708 C C . ASP A 1 89 ? 28.837 3.690 5.538 1.00 64.25 89 ASP A C 1
ATOM 710 O O . ASP A 1 89 ? 29.364 4.137 6.556 1.00 64.25 89 ASP A O 1
ATOM 714 N N . HIS A 1 90 ? 29.118 4.201 4.336 1.00 63.22 90 HIS A N 1
ATOM 715 C CA . HIS A 1 90 ? 30.121 5.243 4.101 1.00 63.22 90 HIS A CA 1
ATOM 716 C C . HIS A 1 90 ? 29.550 6.594 3.655 1.00 63.22 90 HIS A C 1
ATOM 718 O O . HIS A 1 90 ? 30.316 7.481 3.295 1.00 63.22 90 HIS A O 1
ATOM 724 N N . GLY A 1 91 ? 28.225 6.787 3.664 1.00 58.66 91 GLY A N 1
ATOM 725 C CA . GLY A 1 91 ? 27.591 8.071 3.319 1.00 58.66 91 GLY A CA 1
ATOM 726 C C . GLY A 1 91 ? 27.745 8.515 1.853 1.00 58.66 91 GLY A C 1
ATOM 727 O O . GLY A 1 91 ? 27.034 9.415 1.408 1.00 58.66 91 GLY A O 1
ATOM 728 N N . GLU A 1 92 ? 28.609 7.863 1.076 1.00 49.59 92 GLU A N 1
ATOM 729 C CA . GLU A 1 92 ? 28.751 8.052 -0.363 1.00 49.59 92 GLU A CA 1
ATOM 730 C C . GLU A 1 92 ? 27.753 7.161 -1.108 1.00 49.59 92 GLU A C 1
ATOM 732 O O . GLU A 1 92 ? 28.033 6.030 -1.501 1.00 49.59 92 GLU A O 1
ATOM 737 N N . GLY A 1 93 ? 26.535 7.672 -1.269 1.00 60.91 93 GLY A N 1
ATOM 738 C CA . GLY A 1 93 ? 25.518 7.053 -2.112 1.00 60.91 93 GLY A CA 1
ATOM 739 C C . GLY A 1 93 ? 24.104 7.482 -1.747 1.00 60.91 93 GLY A C 1
ATOM 740 O O . GLY A 1 93 ? 23.785 7.751 -0.590 1.00 60.91 93 GLY A O 1
ATOM 741 N N . SER A 1 94 ? 23.220 7.524 -2.745 1.00 69.50 94 SER A N 1
ATOM 742 C CA . SER A 1 94 ? 21.783 7.600 -2.487 1.00 69.50 94 SER A CA 1
ATOM 743 C C . SER A 1 94 ? 21.339 6.310 -1.796 1.00 69.50 94 SER A C 1
ATOM 745 O O . SER A 1 94 ? 21.665 5.228 -2.283 1.00 69.50 94 SER A O 1
ATOM 747 N N . GLY A 1 95 ? 20.597 6.413 -0.689 1.00 78.00 95 GLY A N 1
ATOM 748 C CA . GLY A 1 95 ? 20.029 5.242 -0.013 1.00 78.00 95 GLY A CA 1
ATOM 749 C C . GLY A 1 95 ? 19.227 4.345 -0.962 1.00 78.00 95 GLY A C 1
ATOM 750 O O . GLY A 1 95 ? 18.721 4.797 -1.995 1.00 78.00 95 GLY A O 1
ATOM 751 N N . TYR A 1 96 ? 19.125 3.066 -0.616 1.00 82.19 96 TYR A N 1
ATOM 752 C CA . TYR A 1 96 ? 18.413 2.064 -1.404 1.00 82.19 96 TYR A CA 1
ATOM 753 C C . TYR A 1 96 ? 17.342 1.366 -0.564 1.00 82.19 96 TYR A C 1
ATOM 755 O O . TYR A 1 96 ? 17.313 1.479 0.661 1.00 82.19 96 TYR A O 1
ATOM 763 N N . TYR A 1 97 ? 16.426 0.677 -1.244 1.00 83.31 97 TYR A N 1
ATOM 764 C CA . TYR A 1 97 ? 15.404 -0.140 -0.595 1.00 83.31 97 TYR A CA 1
ATOM 765 C C . TYR A 1 97 ? 15.766 -1.613 -0.711 1.00 83.31 97 TYR A C 1
ATOM 767 O O . TYR A 1 97 ? 15.980 -2.109 -1.818 1.00 83.31 97 TYR A O 1
ATOM 775 N N . GLU A 1 98 ? 15.770 -2.304 0.419 1.00 85.50 98 GLU A N 1
ATOM 776 C CA . GLU A 1 98 ? 15.937 -3.747 0.493 1.00 85.50 98 GLU A CA 1
ATOM 777 C C . GLU A 1 98 ? 14.735 -4.448 -0.173 1.00 85.50 98 GLU A C 1
ATOM 779 O O . GLU A 1 98 ? 13.586 -4.197 0.215 1.00 85.50 98 GLU A O 1
ATOM 784 N N . PRO A 1 99 ? 14.950 -5.341 -1.160 1.00 81.94 99 PRO A N 1
ATOM 785 C CA . PRO A 1 99 ? 13.857 -6.008 -1.871 1.00 81.94 99 PRO A CA 1
ATOM 786 C C . PRO A 1 99 ? 12.909 -6.803 -0.961 1.00 81.94 99 PRO A C 1
ATOM 788 O O . PRO A 1 99 ? 11.702 -6.836 -1.206 1.00 81.94 99 PRO A O 1
ATOM 791 N N . PHE A 1 100 ? 13.436 -7.415 0.103 1.00 86.44 100 PHE A N 1
ATOM 792 C CA . PHE A 1 100 ? 12.672 -8.189 1.085 1.00 86.44 100 PHE A CA 1
ATOM 793 C C . PHE A 1 100 ? 12.529 -7.435 2.408 1.00 86.44 100 PHE A C 1
ATOM 795 O O . PHE A 1 100 ? 12.882 -7.924 3.476 1.00 86.44 100 PHE A O 1
ATOM 802 N N . ALA A 1 101 ? 11.991 -6.220 2.326 1.00 91.06 101 ALA A N 1
ATOM 803 C CA . ALA A 1 101 ? 11.764 -5.378 3.490 1.00 91.06 101 ALA A CA 1
ATOM 804 C C . ALA A 1 101 ? 10.845 -6.038 4.547 1.00 91.06 101 ALA A C 1
ATOM 806 O O . ALA A 1 101 ? 9.876 -6.722 4.185 1.00 91.06 101 ALA A O 1
ATOM 807 N N . PRO A 1 102 ? 11.048 -5.746 5.848 1.00 93.25 102 PRO A N 1
ATOM 808 C CA . PRO A 1 102 ? 10.234 -6.286 6.942 1.00 93.25 102 PRO A CA 1
ATOM 809 C C . PRO A 1 102 ? 8.719 -6.099 6.765 1.00 93.25 102 PRO A C 1
ATOM 811 O O . PRO A 1 102 ? 7.930 -6.969 7.136 1.00 93.25 102 PRO A O 1
ATOM 814 N N . ILE A 1 103 ? 8.284 -4.991 6.151 1.00 92.31 103 ILE A N 1
ATOM 815 C CA . ILE A 1 103 ? 6.866 -4.683 5.902 1.00 92.31 103 ILE A CA 1
ATOM 816 C C . ILE A 1 103 ? 6.158 -5.713 5.021 1.00 92.31 103 ILE A C 1
ATOM 818 O O . ILE A 1 103 ? 4.930 -5.777 5.022 1.00 92.31 103 ILE A O 1
ATOM 822 N N . LEU A 1 104 ? 6.898 -6.518 4.258 1.00 91.44 104 LEU A N 1
ATOM 823 C CA . LEU A 1 104 ? 6.307 -7.573 3.445 1.00 91.44 104 LEU A CA 1
ATOM 824 C C . LEU A 1 104 ? 5.843 -8.746 4.307 1.00 91.44 104 LEU A C 1
ATOM 826 O O . LEU A 1 104 ? 4.876 -9.414 3.948 1.00 91.44 104 LEU A O 1
ATOM 830 N N . PHE A 1 105 ? 6.477 -8.994 5.448 1.00 91.88 105 PHE A N 1
ATOM 831 C CA . PHE A 1 105 ? 6.273 -10.212 6.219 1.00 91.88 105 PHE A CA 1
ATOM 832 C C . PHE A 1 105 ? 5.352 -9.987 7.418 1.00 91.88 105 PHE A C 1
ATOM 834 O O . PHE A 1 105 ? 5.367 -8.940 8.067 1.00 91.88 105 PHE A O 1
ATOM 841 N N . LYS A 1 106 ? 4.530 -10.991 7.726 1.00 90.94 106 LYS A N 1
ATOM 842 C CA . LYS A 1 106 ? 3.868 -11.093 9.030 1.00 90.94 106 LYS A CA 1
ATOM 843 C C . LYS A 1 106 ? 4.910 -11.456 10.086 1.00 90.94 106 LYS A C 1
ATOM 845 O O . LYS A 1 106 ? 5.639 -12.408 9.857 1.00 90.94 106 LYS A O 1
ATOM 850 N N . ASP A 1 107 ? 4.932 -10.754 11.219 1.00 89.62 107 ASP A N 1
ATOM 851 C CA . ASP A 1 107 ? 5.793 -11.070 12.372 1.00 89.62 107 ASP A CA 1
ATOM 852 C C . ASP A 1 107 ? 7.254 -11.332 11.954 1.00 89.62 107 ASP A C 1
ATOM 854 O O . ASP A 1 107 ? 7.790 -12.423 12.162 1.00 89.62 107 ASP A O 1
ATOM 858 N N . TYR A 1 108 ? 7.853 -10.352 11.263 1.00 91.25 108 TYR A N 1
ATOM 859 C CA . TYR A 1 108 ? 9.209 -10.459 10.722 1.00 91.25 108 TYR A CA 1
ATOM 860 C C . TYR A 1 108 ? 10.233 -10.643 11.845 1.00 91.25 108 TYR A C 1
ATOM 862 O O . TYR A 1 108 ? 10.341 -9.809 12.741 1.00 91.25 108 TYR A O 1
ATOM 870 N N . ASP A 1 109 ? 10.989 -11.730 11.765 1.00 89.62 109 ASP A N 1
ATOM 871 C CA . ASP A 1 109 ? 11.990 -12.178 12.739 1.00 89.62 109 ASP A CA 1
ATOM 872 C C . ASP A 1 109 ? 13.421 -12.093 12.176 1.00 89.62 109 ASP A C 1
ATOM 874 O O . ASP A 1 109 ? 14.354 -12.651 12.747 1.00 89.62 109 ASP A O 1
ATOM 878 N N . GLY A 1 110 ? 13.600 -11.385 11.054 1.00 88.25 110 GLY A N 1
ATOM 879 C CA . GLY A 1 110 ? 14.872 -11.299 10.333 1.00 88.25 110 GLY A CA 1
ATOM 880 C C . GLY A 1 110 ? 15.052 -12.365 9.251 1.00 88.25 110 GLY A C 1
ATOM 881 O O . GLY A 1 110 ? 16.063 -12.339 8.553 1.00 88.25 110 GLY A O 1
ATOM 882 N N . LEU A 1 111 ? 14.093 -13.287 9.084 1.00 88.38 111 LEU A N 1
ATOM 883 C CA . LEU A 1 111 ? 14.154 -14.349 8.082 1.00 88.38 111 LEU A CA 1
ATOM 884 C C . LEU A 1 111 ? 13.094 -14.174 6.986 1.00 88.38 111 LEU A C 1
ATOM 886 O O . LEU A 1 111 ? 11.921 -13.891 7.238 1.00 88.38 111 LEU A O 1
ATOM 890 N N . ASN A 1 112 ? 13.505 -14.432 5.743 1.00 88.69 112 ASN A N 1
ATOM 891 C CA . ASN A 1 112 ? 12.633 -14.387 4.569 1.00 88.69 112 ASN A CA 1
ATOM 892 C C . ASN A 1 112 ? 11.767 -15.653 4.464 1.00 88.69 112 ASN A C 1
ATOM 894 O O . ASN A 1 112 ? 11.999 -16.531 3.631 1.00 88.69 112 ASN A O 1
ATOM 898 N N . ASP A 1 113 ? 10.744 -15.751 5.312 1.00 88.94 113 ASP A N 1
ATOM 899 C CA . ASP A 1 113 ? 9.787 -16.857 5.290 1.00 88.94 113 ASP A CA 1
ATOM 900 C C . ASP A 1 113 ? 8.712 -16.655 4.206 1.00 88.94 113 ASP A C 1
ATOM 902 O O . ASP A 1 113 ? 7.837 -15.782 4.286 1.00 88.94 113 ASP A O 1
ATOM 906 N N . LYS A 1 114 ? 8.730 -17.533 3.197 1.00 86.50 114 LYS A N 1
ATOM 907 C CA . LYS A 1 114 ? 7.757 -17.559 2.094 1.00 86.50 114 LYS A CA 1
ATOM 908 C C . LYS A 1 114 ? 6.301 -17.704 2.548 1.00 86.50 114 LYS A C 1
ATOM 910 O O . LYS A 1 114 ? 5.396 -17.339 1.806 1.00 86.50 114 LYS A O 1
ATOM 915 N N . TRP A 1 115 ? 6.048 -18.247 3.737 1.00 86.31 115 TRP A N 1
ATOM 916 C CA . TRP A 1 115 ? 4.697 -18.396 4.278 1.00 86.31 115 TRP A CA 1
ATOM 917 C C . TRP A 1 115 ? 4.207 -17.147 5.007 1.00 86.31 115 TRP A C 1
ATOM 919 O O . TRP A 1 115 ? 3.006 -17.029 5.271 1.00 86.31 115 TRP A O 1
ATOM 929 N N . LYS A 1 116 ? 5.112 -16.213 5.314 1.00 87.56 116 LYS A N 1
ATOM 930 C CA . LYS A 1 116 ? 4.823 -14.934 5.972 1.00 87.56 116 LYS A CA 1
ATOM 931 C C . LYS A 1 116 ? 4.812 -13.756 4.990 1.00 87.56 116 LYS A C 1
ATOM 933 O O . LYS A 1 116 ? 4.239 -12.719 5.327 1.00 87.56 116 LYS A O 1
ATOM 938 N N . ILE A 1 117 ? 5.390 -13.900 3.793 1.00 88.56 117 ILE A N 1
ATOM 939 C CA . ILE A 1 117 ? 5.439 -12.836 2.777 1.00 88.56 117 ILE A CA 1
ATOM 940 C C . ILE A 1 117 ? 4.032 -12.406 2.318 1.00 88.56 117 ILE A C 1
ATOM 942 O O . ILE A 1 117 ? 3.129 -13.226 2.150 1.00 88.56 117 ILE A O 1
ATOM 946 N N . PHE A 1 118 ? 3.842 -11.100 2.142 1.00 87.06 118 PHE A N 1
ATOM 947 C CA . PHE A 1 118 ? 2.572 -10.417 1.870 1.00 87.06 118 PHE A CA 1
ATOM 948 C C . PHE A 1 118 ? 1.472 -10.646 2.916 1.00 87.06 118 PHE A C 1
ATOM 950 O O . PHE A 1 118 ? 0.287 -10.535 2.610 1.00 87.06 118 PHE A O 1
ATOM 957 N N . ARG A 1 119 ? 1.831 -10.961 4.166 1.00 87.50 119 ARG A N 1
ATOM 958 C CA . ARG A 1 119 ? 0.851 -11.171 5.250 1.00 87.50 119 ARG A CA 1
ATOM 959 C C . ARG A 1 119 ? 0.943 -10.153 6.378 1.00 87.50 119 ARG A C 1
ATOM 961 O O . ARG A 1 119 ? 0.266 -10.311 7.393 1.00 87.50 119 ARG A O 1
ATOM 968 N N . ASN A 1 120 ? 1.741 -9.103 6.209 1.00 89.75 120 ASN A N 1
ATOM 969 C CA . ASN A 1 120 ? 1.838 -8.047 7.204 1.00 89.75 120 ASN A CA 1
ATOM 970 C C . ASN A 1 120 ? 0.473 -7.339 7.392 1.00 89.75 120 ASN A C 1
ATOM 972 O O . ASN A 1 120 ? -0.112 -6.874 6.406 1.00 89.75 120 ASN A O 1
ATOM 976 N N . PRO A 1 121 ? -0.041 -7.205 8.631 1.00 89.31 121 PRO A N 1
ATOM 977 C CA . PRO A 1 121 ? -1.316 -6.533 8.895 1.00 89.31 121 PRO A CA 1
ATOM 978 C C . PRO A 1 121 ? -1.390 -5.086 8.389 1.00 89.31 121 PRO A C 1
ATOM 980 O O . PRO A 1 121 ? -2.474 -4.609 8.057 1.00 89.31 121 PRO A O 1
ATOM 983 N N . ILE A 1 122 ? -0.257 -4.382 8.293 1.00 90.75 122 ILE A N 1
ATOM 984 C CA . ILE A 1 122 ? -0.190 -3.024 7.739 1.00 90.75 122 ILE A CA 1
ATOM 985 C C . ILE A 1 122 ? -0.657 -3.028 6.282 1.00 90.75 122 ILE A C 1
ATOM 987 O O . ILE A 1 122 ? -1.488 -2.201 5.921 1.00 90.75 122 ILE A O 1
ATOM 991 N N . LEU A 1 123 ? -0.209 -3.995 5.474 1.00 90.06 123 LEU A N 1
ATOM 992 C CA . LEU A 1 123 ? -0.611 -4.124 4.069 1.00 90.06 123 LEU A CA 1
ATOM 993 C C . LEU A 1 123 ? -2.120 -4.361 3.933 1.00 90.06 123 LEU A C 1
ATOM 995 O O . LEU A 1 123 ? -2.787 -3.726 3.116 1.00 90.06 123 LEU A O 1
ATOM 999 N N . MET A 1 124 ? -2.680 -5.207 4.800 1.00 86.94 124 MET A N 1
ATOM 1000 C CA . MET A 1 124 ? -4.119 -5.491 4.841 1.00 86.94 124 MET A CA 1
ATOM 1001 C C . MET A 1 124 ? -4.933 -4.242 5.212 1.00 86.94 124 MET A C 1
ATOM 1003 O O . MET A 1 124 ? -5.953 -3.947 4.589 1.00 86.94 124 MET A O 1
ATOM 1007 N N . ARG A 1 125 ? -4.462 -3.452 6.186 1.00 89.00 125 ARG A N 1
ATOM 1008 C CA . ARG A 1 125 ? -5.092 -2.176 6.559 1.00 89.00 125 ARG A CA 1
ATOM 1009 C C . ARG A 1 125 ? -4.946 -1.127 5.460 1.00 89.00 125 ARG A C 1
ATOM 1011 O O . ARG A 1 125 ? -5.898 -0.401 5.191 1.00 89.00 125 ARG A O 1
ATOM 1018 N N . THR A 1 126 ? -3.803 -1.058 4.783 1.00 89.31 126 THR A N 1
ATOM 1019 C CA . THR A 1 126 ? -3.611 -0.188 3.616 1.00 89.31 126 THR A CA 1
ATOM 1020 C C . THR A 1 126 ? -4.599 -0.535 2.510 1.00 89.31 126 THR A C 1
ATOM 1022 O O . THR A 1 126 ? -5.267 0.359 1.992 1.00 89.31 126 THR A O 1
ATOM 1025 N N . TYR A 1 127 ? -4.752 -1.822 2.198 1.00 87.38 127 TYR A N 1
ATOM 1026 C CA . TYR A 1 127 ? -5.750 -2.305 1.250 1.00 87.38 127 TYR A CA 1
ATOM 1027 C C . TYR A 1 127 ? -7.170 -1.880 1.647 1.00 87.38 127 TYR A C 1
ATOM 1029 O O . TYR A 1 127 ? -7.887 -1.283 0.842 1.00 87.38 127 TYR A O 1
ATOM 1037 N N . ALA A 1 128 ? -7.553 -2.113 2.905 1.00 85.06 128 ALA A N 1
ATOM 1038 C CA . ALA A 1 128 ? -8.858 -1.725 3.431 1.00 85.06 128 ALA A CA 1
ATOM 1039 C C . ALA A 1 128 ? -9.095 -0.211 3.330 1.00 85.06 128 ALA A C 1
ATOM 1041 O O . ALA A 1 128 ? -10.110 0.228 2.793 1.00 85.06 128 ALA A O 1
ATOM 1042 N N . ALA A 1 129 ? -8.132 0.609 3.751 1.00 87.50 129 ALA A N 1
ATOM 1043 C CA . ALA A 1 129 ? -8.246 2.062 3.678 1.00 87.50 129 ALA A CA 1
ATOM 1044 C C . ALA A 1 129 ? -8.395 2.575 2.234 1.00 87.50 129 ALA A C 1
ATOM 1046 O O . ALA A 1 129 ? -9.094 3.565 2.002 1.00 87.50 129 ALA A O 1
ATOM 1047 N N . LEU A 1 130 ? -7.760 1.906 1.267 1.00 84.38 130 LEU A N 1
ATOM 1048 C CA . LEU A 1 130 ? -7.846 2.248 -0.152 1.00 84.38 130 LEU A CA 1
ATOM 1049 C C . LEU A 1 130 ? -9.189 1.844 -0.771 1.00 84.38 130 LEU A C 1
ATOM 1051 O O . LEU A 1 130 ? -9.788 2.662 -1.471 1.00 84.38 130 LEU A O 1
ATOM 1055 N N . LEU A 1 131 ? -9.667 0.619 -0.519 1.00 82.50 131 LEU A N 1
ATOM 1056 C CA . LEU A 1 131 ? -10.869 0.094 -1.178 1.00 82.50 131 LEU A CA 1
ATOM 1057 C C . LEU A 1 131 ? -12.172 0.313 -0.408 1.00 82.50 131 LEU A C 1
ATOM 1059 O O . LEU A 1 131 ? -13.201 0.624 -1.009 1.00 82.50 131 LEU A O 1
ATOM 1063 N N . LEU A 1 132 ? -12.133 0.141 0.909 1.00 81.75 132 LEU A N 1
ATOM 1064 C CA . LEU A 1 132 ? -13.289 0.264 1.800 1.00 81.75 132 LEU A CA 1
ATOM 1065 C C . LEU A 1 132 ? -13.408 1.679 2.376 1.00 81.75 132 LEU A C 1
ATOM 1067 O O . LEU A 1 132 ? -14.487 2.102 2.786 1.00 81.75 132 LEU A O 1
ATOM 1071 N N . GLY A 1 133 ? -12.299 2.420 2.380 1.00 82.38 133 GLY A N 1
ATOM 1072 C CA . GLY A 1 133 ? -12.223 3.804 2.826 1.00 82.38 133 GLY A CA 1
ATOM 1073 C C . GLY A 1 133 ? -11.744 3.965 4.276 1.00 82.38 133 GLY A C 1
ATOM 1074 O O . GLY A 1 133 ? -11.556 2.982 4.995 1.00 82.38 133 GLY A O 1
ATOM 1075 N N . PRO A 1 134 ? -11.551 5.214 4.739 1.00 82.94 134 PRO A N 1
ATOM 1076 C CA . PRO A 1 134 ? -10.917 5.524 6.027 1.00 82.94 134 PRO A CA 1
ATOM 1077 C C . PRO A 1 134 ? -11.562 4.888 7.264 1.00 82.94 134 PRO A C 1
ATOM 1079 O O . PRO A 1 134 ? -10.875 4.511 8.212 1.00 82.94 134 PRO A O 1
ATOM 1082 N N . SER A 1 135 ? -12.886 4.766 7.271 1.00 82.56 135 SER A N 1
ATOM 1083 C CA . SER A 1 135 ? -13.648 4.189 8.382 1.00 82.56 135 SER A CA 1
ATOM 1084 C C . SER A 1 135 ? -13.330 2.711 8.617 1.00 82.56 135 SER A C 1
ATOM 1086 O O . SER A 1 135 ? -13.397 2.264 9.758 1.00 82.56 135 SER A O 1
ATOM 1088 N N . SER A 1 136 ? -12.922 1.977 7.575 1.00 83.88 136 SER A N 1
ATOM 1089 C CA . SER A 1 136 ? -12.592 0.548 7.673 1.00 83.88 136 SER A CA 1
ATOM 1090 C C . SER A 1 136 ? -11.363 0.247 8.527 1.00 83.88 136 SER A C 1
ATOM 1092 O O . SER A 1 136 ? -11.209 -0.863 9.026 1.00 83.88 136 SER A O 1
ATOM 1094 N N . VAL A 1 137 ? -10.489 1.237 8.718 1.00 86.50 137 VAL A N 1
ATOM 1095 C CA . VAL A 1 137 ? -9.288 1.103 9.550 1.00 86.50 137 VAL A CA 1
ATOM 1096 C C . VAL A 1 137 ? -9.418 1.850 10.868 1.00 86.50 137 VAL A C 1
ATOM 1098 O O . VAL A 1 137 ? -8.960 1.346 11.887 1.00 86.50 137 VAL A O 1
ATOM 1101 N N . LYS A 1 138 ? -10.085 3.012 10.881 1.00 84.31 138 LYS A N 1
ATOM 1102 C CA . LYS A 1 138 ? -10.259 3.822 12.098 1.00 84.31 138 LYS A CA 1
ATOM 1103 C C . LYS A 1 138 ? -11.169 3.180 13.134 1.00 84.31 138 LYS A C 1
ATOM 1105 O O . LYS A 1 138 ? -10.919 3.321 14.324 1.00 84.31 138 LYS A O 1
ATOM 1110 N N . ASN A 1 139 ? -12.215 2.490 12.686 1.00 78.31 139 ASN A N 1
ATOM 1111 C CA . ASN A 1 139 ? -13.232 1.940 13.581 1.00 78.31 139 ASN A CA 1
ATOM 1112 C C . ASN A 1 139 ? -12.899 0.521 14.054 1.00 78.31 139 ASN A C 1
ATOM 1114 O O . ASN A 1 139 ? -13.738 -0.131 14.673 1.00 78.31 139 ASN A O 1
ATOM 1118 N N . THR A 1 140 ? -11.700 0.017 13.755 1.00 73.88 140 THR A N 1
ATOM 1119 C CA . THR A 1 140 ? -11.374 -1.378 14.034 1.00 73.88 140 THR A CA 1
ATOM 1120 C C . THR A 1 140 ? -10.733 -1.575 15.402 1.00 73.88 140 THR A C 1
ATOM 1122 O O . THR A 1 140 ? -9.824 -0.842 15.786 1.00 73.88 140 THR A O 1
ATOM 1125 N N . LYS A 1 141 ? -11.163 -2.622 16.117 1.00 67.69 141 LYS A N 1
ATOM 1126 C CA . LYS A 1 141 ? -10.529 -3.105 17.350 1.00 67.69 141 LYS A CA 1
ATOM 1127 C C . LYS A 1 141 ? -9.595 -4.275 17.038 1.00 67.69 141 LYS A C 1
ATOM 1129 O O . LYS A 1 141 ? -9.997 -5.215 16.358 1.00 67.69 141 LYS A O 1
ATOM 1134 N N . GLY A 1 142 ? -8.366 -4.240 17.557 1.00 67.88 142 GLY A N 1
ATOM 1135 C CA . GLY A 1 142 ? -7.378 -5.291 17.284 1.00 67.88 142 GLY A CA 1
ATOM 1136 C C . GLY A 1 142 ? -7.074 -5.431 15.785 1.00 67.88 142 GLY A C 1
ATOM 1137 O O . GLY A 1 142 ? -7.248 -4.474 15.032 1.00 67.88 142 GLY A O 1
ATOM 1138 N N . ASP A 1 143 ? -6.598 -6.606 15.354 1.00 64.38 143 ASP A N 1
ATOM 1139 C CA . ASP A 1 143 ? -6.136 -6.950 13.984 1.00 64.38 143 ASP A CA 1
ATOM 1140 C C . ASP A 1 143 ? -7.205 -7.169 12.925 1.00 64.38 143 ASP A C 1
ATOM 1142 O O . ASP A 1 143 ? -6.878 -7.464 11.777 1.00 64.38 143 ASP A O 1
ATOM 1146 N N . GLN A 1 144 ? -8.469 -6.981 13.274 1.00 65.88 144 GLN A N 1
ATOM 1147 C CA . GLN A 1 144 ? -9.537 -7.140 12.302 1.00 65.88 144 GLN A CA 1
ATOM 1148 C C . GLN A 1 144 ? -9.567 -5.937 11.341 1.00 65.88 144 GLN A C 1
ATOM 1150 O O . GLN A 1 144 ? -8.812 -4.973 11.486 1.00 65.88 144 GLN A O 1
ATOM 1155 N N . ILE A 1 145 ? -10.421 -5.994 10.324 1.00 68.44 145 ILE A N 1
ATOM 1156 C CA . ILE A 1 145 ? -10.781 -4.845 9.485 1.00 68.44 145 ILE A CA 1
ATOM 1157 C C . ILE A 1 145 ? -12.276 -4.636 9.681 1.00 68.44 145 ILE A C 1
ATOM 1159 O O . ILE A 1 145 ? -13.041 -5.599 9.640 1.00 68.44 145 ILE A O 1
ATOM 1163 N N . PHE A 1 146 ? -12.700 -3.394 9.894 1.00 65.94 146 PHE A N 1
ATOM 1164 C CA . PHE A 1 146 ? -14.115 -3.077 9.970 1.00 65.94 146 PHE A CA 1
ATOM 1165 C C . PHE A 1 146 ? -14.708 -3.013 8.558 1.00 65.94 146 PHE A C 1
ATOM 1167 O O . PHE A 1 146 ? -14.381 -2.123 7.770 1.00 65.94 146 PHE A O 1
ATOM 1174 N N . ILE A 1 147 ? -15.602 -3.947 8.240 1.00 63.38 147 ILE A N 1
ATOM 1175 C CA . ILE A 1 147 ? -16.390 -3.927 7.005 1.00 63.38 147 ILE A CA 1
ATOM 1176 C C . ILE A 1 147 ? -17.759 -3.352 7.365 1.00 63.38 147 ILE A C 1
ATOM 1178 O O . ILE A 1 147 ? -18.468 -3.897 8.204 1.00 63.38 147 ILE A O 1
ATOM 1182 N N . ARG A 1 148 ? -18.103 -2.203 6.780 1.00 59.09 148 ARG A N 1
ATOM 1183 C CA . ARG A 1 148 ? -19.385 -1.534 7.034 1.00 59.09 148 ARG A CA 1
ATOM 1184 C C . ARG A 1 148 ? -20.498 -2.271 6.286 1.00 59.09 148 ARG A C 1
ATOM 1186 O O . ARG A 1 148 ? -20.315 -2.577 5.109 1.00 59.09 148 ARG A O 1
ATOM 1193 N N . ASP A 1 149 ? -21.652 -2.465 6.921 1.00 55.69 149 ASP A N 1
ATOM 1194 C CA . ASP A 1 149 ? -22.846 -2.995 6.254 1.00 55.69 149 ASP A CA 1
ATOM 1195 C C . ASP A 1 149 ? -23.322 -2.027 5.151 1.00 55.69 149 ASP A C 1
ATOM 1197 O O . ASP A 1 149 ? -23.810 -0.931 5.421 1.00 55.69 149 ASP A O 1
ATOM 1201 N N . SER A 1 150 ? -23.029 -2.424 3.908 1.00 52.66 150 SER A N 1
ATOM 1202 C CA . SER A 1 150 ? -23.555 -2.099 2.564 1.00 52.66 150 SER A CA 1
ATOM 1203 C C . SER A 1 150 ? -24.310 -0.791 2.224 1.00 52.66 150 SER A C 1
ATOM 1205 O O . SER A 1 150 ? -24.854 -0.715 1.125 1.00 52.66 150 SER A O 1
ATOM 1207 N N . SER A 1 151 ? -24.357 0.266 3.041 1.00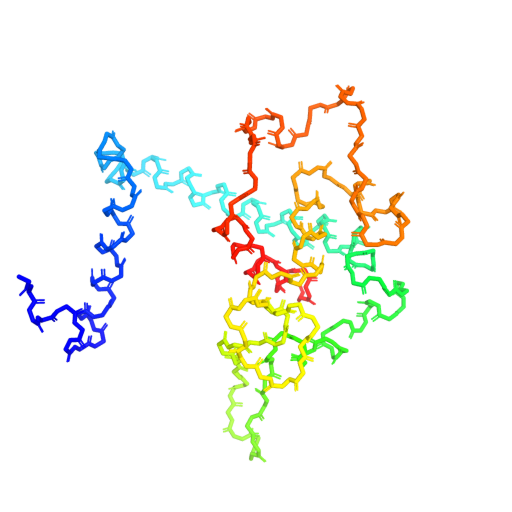 50.62 151 SER A N 1
ATOM 1208 C CA . SER A 1 151 ? -25.164 1.463 2.710 1.00 50.62 151 SER A CA 1
ATOM 1209 C C . SER A 1 151 ? -24.467 2.493 1.802 1.00 50.62 151 SER A C 1
ATOM 1211 O O . SER A 1 151 ? -25.115 3.422 1.328 1.00 50.62 151 SER A O 1
ATOM 1213 N N . HIS A 1 152 ? -23.158 2.367 1.550 1.00 55.84 152 HIS A N 1
ATOM 1214 C CA . HIS A 1 152 ? -22.401 3.288 0.693 1.00 55.84 152 HIS A CA 1
ATOM 1215 C C . HIS A 1 152 ? -21.557 2.521 -0.330 1.00 55.84 152 HIS A C 1
ATOM 1217 O O . HIS A 1 152 ? -20.847 1.584 0.030 1.00 55.84 152 HIS A O 1
ATOM 1223 N N . CYS A 1 153 ? -21.598 2.947 -1.598 1.00 59.91 153 CYS A N 1
ATOM 1224 C CA . CYS A 1 153 ? -20.767 2.387 -2.665 1.00 59.91 153 CYS A CA 1
ATOM 1225 C C . CYS A 1 153 ? -19.282 2.654 -2.363 1.00 59.91 153 CYS A C 1
ATOM 1227 O O . CYS A 1 153 ? -18.816 3.790 -2.454 1.00 59.91 153 CYS A O 1
ATOM 1229 N N . ASN A 1 154 ? -18.551 1.616 -1.958 1.00 70.75 154 ASN A N 1
ATOM 1230 C CA . ASN A 1 154 ? -17.099 1.649 -1.798 1.00 70.75 154 ASN A CA 1
ATOM 1231 C C . ASN A 1 154 ? -16.413 1.121 -3.076 1.00 70.75 154 ASN A C 1
ATOM 1233 O O . ASN A 1 154 ? -17.069 0.574 -3.967 1.00 70.75 154 ASN A O 1
ATOM 1237 N N . MET A 1 155 ? -15.093 1.291 -3.199 1.00 72.25 155 MET A N 1
ATOM 1238 C CA . MET A 1 155 ? -14.374 0.866 -4.411 1.00 72.25 155 MET A CA 1
ATOM 1239 C C . MET A 1 155 ? -14.400 -0.653 -4.583 1.00 72.25 155 MET A C 1
ATOM 1241 O O . MET A 1 155 ? -14.433 -1.129 -5.711 1.00 72.25 155 MET A O 1
ATOM 1245 N N . GLU A 1 156 ? -14.451 -1.413 -3.487 1.00 74.12 156 GLU A N 1
ATOM 1246 C CA . GLU A 1 156 ? -14.660 -2.864 -3.524 1.00 74.12 156 GLU A CA 1
ATOM 1247 C C . GLU A 1 156 ? -15.968 -3.232 -4.251 1.00 74.12 156 GLU A C 1
ATOM 1249 O O . GLU A 1 156 ? -15.959 -4.072 -5.152 1.00 74.12 156 GLU A O 1
ATOM 1254 N N . SER A 1 157 ? -17.068 -2.545 -3.929 1.00 71.69 157 SER A N 1
ATOM 1255 C CA . SER A 1 157 ? -18.383 -2.734 -4.554 1.00 71.69 157 SER A CA 1
ATOM 1256 C C . SER A 1 157 ? -18.396 -2.256 -6.005 1.00 71.69 157 SER A C 1
ATOM 1258 O O . SER A 1 157 ? -18.870 -2.976 -6.886 1.00 71.69 157 SER A O 1
ATOM 1260 N N . LEU A 1 158 ? -17.825 -1.074 -6.274 1.00 75.44 158 LEU A N 1
ATOM 1261 C CA . LEU A 1 158 ? -17.726 -0.504 -7.621 1.00 75.44 158 LEU A CA 1
ATOM 1262 C C . LEU A 1 158 ? -16.940 -1.423 -8.564 1.00 75.44 158 LEU A C 1
ATOM 1264 O O . LEU A 1 158 ? -17.330 -1.633 -9.711 1.00 75.44 158 LEU A O 1
ATOM 1268 N N . TRP A 1 159 ? -15.837 -1.987 -8.073 1.00 74.94 159 TRP A N 1
ATOM 1269 C CA . TRP A 1 159 ? -14.957 -2.871 -8.836 1.00 74.94 159 TRP A CA 1
ATOM 1270 C C . TRP A 1 159 ? -15.369 -4.343 -8.757 1.00 74.94 159 TRP A C 1
ATOM 1272 O O . TRP A 1 159 ? -14.721 -5.191 -9.370 1.00 74.94 159 TRP A O 1
ATOM 1282 N N . LYS A 1 160 ? -16.455 -4.657 -8.034 1.00 74.06 160 LYS A N 1
ATOM 1283 C CA . LYS A 1 160 ? -16.970 -6.018 -7.822 1.00 74.06 160 LYS A CA 1
ATOM 1284 C C . LYS A 1 160 ? -15.883 -6.978 -7.327 1.00 74.06 160 LYS A C 1
ATOM 1286 O O . LYS A 1 160 ? -15.823 -8.135 -7.750 1.00 74.06 160 LYS A O 1
ATOM 1291 N N . VAL A 1 161 ? -15.015 -6.504 -6.437 1.00 70.62 161 VAL A N 1
ATOM 1292 C CA . VAL A 1 161 ? -13.959 -7.327 -5.848 1.00 70.62 161 VAL A CA 1
ATOM 1293 C C . VAL A 1 161 ? -14.612 -8.332 -4.901 1.00 70.62 161 VAL A C 1
ATOM 1295 O O . VAL A 1 161 ? -15.235 -7.959 -3.918 1.00 70.62 161 VAL A O 1
ATOM 1298 N N . ARG A 1 162 ? -14.510 -9.626 -5.227 1.00 68.75 162 ARG A N 1
ATOM 1299 C CA . ARG A 1 162 ? -15.132 -10.717 -4.446 1.00 68.75 162 ARG A CA 1
ATOM 1300 C C . ARG A 1 162 ? -14.143 -11.518 -3.612 1.00 68.75 162 ARG A C 1
ATOM 1302 O O . ARG A 1 162 ? -14.549 -12.302 -2.761 1.00 68.75 162 ARG A O 1
ATOM 1309 N N . ARG A 1 163 ? -12.852 -11.410 -3.928 1.00 68.88 163 ARG A N 1
ATOM 1310 C CA . ARG A 1 163 ? -11.776 -12.165 -3.287 1.00 68.88 163 ARG A CA 1
ATOM 1311 C C . ARG A 1 163 ? -10.522 -11.315 -3.253 1.00 68.88 163 ARG A C 1
ATOM 1313 O O . ARG A 1 163 ? -10.144 -10.727 -4.264 1.00 68.88 163 ARG A O 1
ATOM 1320 N N . LEU A 1 164 ? -9.867 -11.308 -2.101 1.00 72.69 164 LEU A N 1
ATOM 1321 C CA . LEU A 1 164 ? -8.534 -10.756 -1.961 1.00 72.69 164 LEU A CA 1
ATOM 1322 C C . LEU A 1 164 ? -7.523 -11.722 -2.588 1.00 72.69 164 LEU A C 1
ATOM 1324 O O . LEU A 1 164 ? -7.512 -12.907 -2.255 1.00 72.69 164 LEU A O 1
ATOM 1328 N N . THR A 1 165 ? -6.686 -11.230 -3.500 1.00 76.12 165 THR A N 1
ATOM 1329 C CA . THR A 1 165 ? -5.640 -12.035 -4.144 1.00 76.12 165 THR A CA 1
ATOM 1330 C C . THR A 1 165 ? -4.258 -11.665 -3.601 1.00 76.12 165 THR A C 1
ATOM 1332 O O . THR A 1 165 ? -4.051 -10.520 -3.187 1.00 76.12 165 THR A O 1
ATOM 1335 N N . PRO A 1 166 ? -3.273 -12.582 -3.643 1.00 70.50 166 PRO A N 1
ATOM 1336 C CA . PRO A 1 166 ? -1.890 -12.253 -3.295 1.00 70.50 166 PRO A CA 1
ATOM 1337 C C . PRO A 1 166 ? -1.343 -11.060 -4.091 1.00 70.50 166 PRO A C 1
ATOM 1339 O O . PRO A 1 166 ? -0.673 -10.205 -3.524 1.00 70.50 166 PRO A O 1
ATOM 1342 N N . GLY A 1 167 ? -1.700 -10.945 -5.376 1.00 76.06 167 GLY A N 1
ATOM 1343 C CA . GLY A 1 167 ? -1.310 -9.808 -6.217 1.00 76.06 167 GLY A CA 1
ATOM 1344 C C . GLY A 1 167 ? -1.894 -8.472 -5.746 1.00 76.06 167 GLY A C 1
ATOM 1345 O O . GLY A 1 167 ? -1.202 -7.456 -5.770 1.00 76.06 167 GLY A O 1
ATOM 1346 N N . ALA A 1 168 ? -3.134 -8.466 -5.246 1.00 79.12 168 ALA A N 1
ATOM 1347 C CA . ALA A 1 168 ? -3.745 -7.265 -4.679 1.00 79.12 168 ALA A CA 1
ATOM 1348 C C . ALA A 1 168 ? -3.009 -6.790 -3.414 1.00 79.12 168 ALA A C 1
ATOM 1350 O O . ALA A 1 168 ? -2.820 -5.588 -3.223 1.00 79.12 168 ALA A O 1
ATOM 1351 N N . ILE A 1 169 ? -2.531 -7.721 -2.583 1.00 81.88 169 ILE A N 1
ATOM 1352 C CA . ILE A 1 169 ? -1.715 -7.380 -1.413 1.00 81.88 169 ILE A CA 1
ATOM 1353 C C . ILE A 1 169 ? -0.287 -6.991 -1.803 1.00 81.88 169 ILE A C 1
ATOM 1355 O O . ILE A 1 169 ? 0.233 -6.015 -1.266 1.00 81.88 169 ILE A O 1
ATOM 1359 N N . ALA A 1 170 ? 0.323 -7.643 -2.790 1.00 82.75 170 ALA A N 1
ATOM 1360 C CA . ALA A 1 170 ? 1.625 -7.230 -3.311 1.00 82.75 170 ALA A CA 1
ATOM 1361 C C . ALA A 1 170 ? 1.596 -5.779 -3.830 1.00 82.75 170 ALA A C 1
ATOM 1363 O O . ALA A 1 170 ? 2.469 -4.980 -3.499 1.00 82.75 170 ALA A O 1
ATOM 1364 N N . MET A 1 171 ? 0.533 -5.387 -4.540 1.00 82.81 171 MET A N 1
ATOM 1365 C CA . MET A 1 171 ? 0.305 -3.996 -4.951 1.00 82.81 171 MET A CA 1
ATOM 1366 C C . MET A 1 171 ? 0.252 -3.024 -3.765 1.00 82.81 171 MET A C 1
ATOM 1368 O O . MET A 1 171 ? 0.753 -1.902 -3.853 1.00 82.81 171 MET A O 1
ATOM 1372 N N . THR A 1 172 ? -0.318 -3.436 -2.630 1.00 85.94 172 THR A N 1
ATOM 1373 C CA . THR A 1 172 ? -0.378 -2.564 -1.447 1.00 85.94 172 THR A CA 1
ATOM 1374 C C . THR A 1 172 ? 0.989 -2.294 -0.833 1.00 85.94 172 THR A C 1
ATOM 1376 O O . THR A 1 172 ? 1.168 -1.220 -0.269 1.00 85.94 172 THR A O 1
ATOM 1379 N N . ALA A 1 173 ? 1.976 -3.178 -1.013 1.00 84.88 173 ALA A N 1
ATOM 1380 C CA . ALA A 1 173 ? 3.351 -2.917 -0.586 1.00 84.88 173 ALA A CA 1
ATOM 1381 C C . ALA A 1 173 ? 3.984 -1.744 -1.354 1.00 84.88 173 ALA A C 1
ATOM 1383 O O . ALA A 1 173 ? 4.739 -0.960 -0.787 1.00 84.88 173 ALA A O 1
ATOM 1384 N N . ILE A 1 174 ? 3.609 -1.548 -2.620 1.00 82.69 174 ILE A N 1
ATOM 1385 C CA . ILE A 1 174 ? 4.026 -0.373 -3.397 1.00 82.69 174 ILE A CA 1
ATOM 1386 C C . ILE A 1 174 ? 3.317 0.882 -2.872 1.00 82.69 174 ILE A C 1
ATOM 1388 O O . ILE A 1 174 ? 3.931 1.934 -2.697 1.00 82.69 174 ILE A O 1
ATOM 1392 N N . LEU A 1 175 ? 2.014 0.784 -2.596 1.00 82.69 175 LEU A N 1
ATOM 1393 C CA . LEU A 1 175 ? 1.206 1.928 -2.165 1.00 82.69 175 LEU A CA 1
ATOM 1394 C C . LEU A 1 175 ? 1.504 2.372 -0.730 1.00 82.69 175 LEU A C 1
ATOM 1396 O O . LEU A 1 175 ? 1.423 3.563 -0.438 1.00 82.69 175 LEU A O 1
ATOM 1400 N N . VAL A 1 176 ? 1.885 1.455 0.163 1.00 84.25 176 VAL A N 1
ATOM 1401 C CA . VAL A 1 176 ? 2.222 1.795 1.551 1.00 84.25 176 VAL A CA 1
ATOM 1402 C C . VAL A 1 176 ? 3.438 2.720 1.621 1.00 84.25 176 VAL A C 1
ATOM 1404 O O . VAL A 1 176 ? 3.488 3.609 2.468 1.00 84.25 176 VAL A O 1
ATOM 1407 N N . ARG A 1 177 ? 4.360 2.615 0.656 1.00 81.12 177 ARG A N 1
ATOM 1408 C CA . ARG A 1 177 ? 5.475 3.554 0.497 1.00 81.12 177 ARG A CA 1
ATOM 1409 C C . ARG A 1 177 ? 4.983 4.986 0.274 1.00 81.12 177 ARG A C 1
ATOM 1411 O O . ARG A 1 177 ? 5.482 5.909 0.901 1.00 81.12 177 ARG A O 1
ATOM 1418 N N . LEU A 1 178 ? 3.964 5.177 -0.564 1.00 79.75 178 LEU A N 1
ATOM 1419 C CA . LEU A 1 178 ? 3.372 6.497 -0.844 1.00 79.75 178 LEU A CA 1
ATOM 1420 C C . LEU A 1 178 ? 2.587 7.079 0.338 1.00 79.75 178 LEU A C 1
ATOM 1422 O O . LEU A 1 178 ? 2.255 8.264 0.339 1.00 79.75 178 LEU A O 1
ATOM 1426 N N . ILE A 1 179 ? 2.235 6.230 1.302 1.00 81.25 179 ILE A N 1
ATOM 1427 C CA . ILE A 1 179 ? 1.615 6.632 2.560 1.00 81.25 179 ILE A CA 1
ATOM 1428 C C . ILE A 1 179 ? 2.700 7.083 3.547 1.00 81.25 179 ILE A C 1
ATOM 1430 O O . ILE A 1 179 ? 2.487 8.037 4.289 1.00 81.25 179 ILE A O 1
ATOM 1434 N N . MET A 1 180 ? 3.876 6.454 3.527 1.00 76.44 180 MET A N 1
ATOM 1435 C CA . MET A 1 180 ? 4.989 6.818 4.404 1.00 76.44 180 MET A CA 1
ATOM 1436 C C . MET A 1 180 ? 5.733 8.086 3.988 1.00 76.44 180 MET A C 1
ATOM 1438 O O . MET A 1 180 ? 6.127 8.846 4.867 1.00 76.44 180 MET A O 1
ATOM 1442 N N . TYR A 1 181 ? 5.889 8.350 2.690 1.00 65.25 181 TYR A N 1
ATOM 1443 C CA . TYR A 1 181 ? 6.485 9.598 2.200 1.00 65.25 181 TYR A CA 1
ATOM 1444 C C . TYR A 1 181 ? 5.418 10.680 2.069 1.00 65.25 181 TYR A C 1
ATOM 1446 O O . TYR A 1 181 ? 4.456 10.512 1.291 1.00 65.25 181 TYR A O 1
#

Secondary structure (DSSP, 8-state):
--TTTTSSHHHHHHHHHHHHHHHS-GGGHHHHT-HHHHHHHHHHHHHHHHHIIIIIHHHHHHHHHTS-HHHHHTHHHHTTTTTTEE--TTS-S--EE-TT-GGGBTT--SS--TTTBT--HHHHHHHHHHHT-THHHHT--TT------SSS--HHHHTT--S--HHHHHHHHHHHHHHH-

Radius of gyration: 18.72 Å; chains: 1; bounding box: 55×38×46 Å

InterPro domains:
  IPR046521 Protein of unknown function DUF6698 [PF20414] (103-179)